Protein AF-A0A5K0XEV3-F1 (afdb_monomer_lite)

Secondary structure (DSSP, 8-state):
-----EEEE--TT--TT-EEEETTTTEEEEEEEEETTEEEE-

Sequence (42 aa):
VSGPVVVADGMAGAAMYELVRVGHDNLIGEIIRLEGDSATIQ

pLDDT: mean 90.68, std 10.76, range [39.5, 97.06]

Organism: NCBI:txid210225

InterPro domains:
  IPR004100 ATPase, F1/V1/A1 complex, alpha/beta subunit, N-terminal domain [PF02874] (1-42)
  IPR022878 V-type ATP synthase catalytic alpha chain [PTHR43607] (1-42)
  IPR023366 ATP synthase subunit alpha, N-terminal domain-like superfamily [G3DSA:2.40.30.20] (1-42)
  IPR036121 ATPase, F1/V1/A1 complex, alpha/beta subunit, N-terminal domain superfamily [SSF50615] (1-42)

Radius of gyration: 9.64 Å; chains: 1; bounding box: 24×20×20 Å

Structure (mmCIF, N/CA/C/O backbone):
data_AF-A0A5K0XEV3-F1
#
_entry.id   AF-A0A5K0XEV3-F1
#
loop_
_atom_site.group_PDB
_atom_site.id
_atom_site.type_symbol
_atom_site.label_atom_id
_atom_site.label_alt_id
_atom_site.label_comp_id
_atom_site.label_asym_id
_atom_site.label_entity_id
_atom_site.label_seq_id
_atom_site.pdbx_PDB_ins_code
_atom_site.Cartn_x
_atom_site.Cartn_y
_atom_site.Cartn_z
_atom_site.occupancy
_atom_site.B_iso_or_equiv
_atom_site.auth_seq_id
_atom_site.auth_comp_id
_atom_site.auth_asym_id
_atom_site.auth_atom_id
_atom_site.pdbx_PDB_model_num
ATOM 1 N N . VAL A 1 1 ? 14.678 12.947 -6.254 1.00 39.50 1 VAL A N 1
ATOM 2 C CA . VAL A 1 1 ? 13.512 12.583 -7.087 1.00 39.50 1 VAL A CA 1
ATOM 3 C C . VAL A 1 1 ? 12.680 11.645 -6.244 1.00 39.50 1 VAL A C 1
ATOM 5 O O . VAL A 1 1 ? 13.191 10.587 -5.904 1.00 39.50 1 VAL A O 1
ATOM 8 N N . SER A 1 2 ? 11.503 12.071 -5.791 1.00 53.94 2 SER A N 1
ATOM 9 C CA . SER A 1 2 ? 10.572 11.163 -5.112 1.00 53.94 2 SER A CA 1
ATOM 10 C C . SER A 1 2 ? 10.126 10.115 -6.131 1.00 53.94 2 SER A C 1
ATOM 12 O O . SER A 1 2 ? 9.889 10.471 -7.286 1.00 53.94 2 SER A O 1
ATOM 14 N N . GLY A 1 3 ? 10.133 8.840 -5.743 1.00 70.94 3 GLY A N 1
ATOM 15 C CA . GLY A 1 3 ? 9.776 7.723 -6.618 1.00 70.94 3 GLY A CA 1
ATOM 16 C C . GLY A 1 3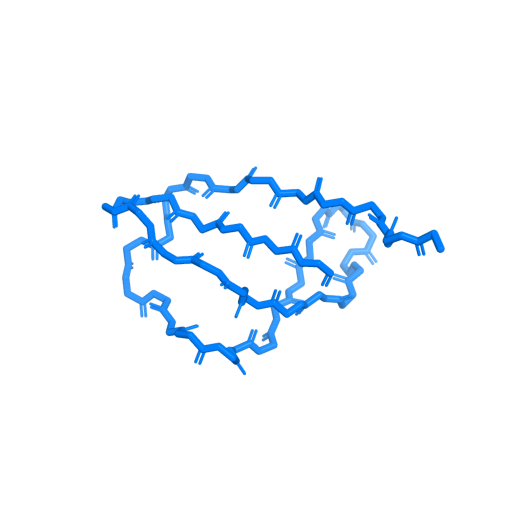 ? 8.334 7.798 -7.141 1.00 70.94 3 GLY A C 1
ATOM 17 O O . GLY A 1 3 ? 7.611 8.754 -6.849 1.00 70.94 3 GLY A O 1
ATOM 18 N N . PRO A 1 4 ? 7.905 6.812 -7.943 1.00 84.38 4 PRO A N 1
ATOM 19 C CA . PRO A 1 4 ? 6.525 6.735 -8.403 1.00 84.38 4 PRO A CA 1
ATOM 20 C C . PRO A 1 4 ? 5.583 6.582 -7.201 1.00 84.38 4 PRO A C 1
ATOM 22 O O . PRO A 1 4 ? 5.691 5.627 -6.447 1.00 84.38 4 PRO A O 1
ATOM 25 N N . VAL A 1 5 ? 4.663 7.530 -7.032 1.00 91.06 5 VAL A N 1
ATOM 26 C CA . VAL A 1 5 ? 3.610 7.467 -6.012 1.00 91.06 5 VAL A CA 1
ATOM 27 C C . VAL A 1 5 ? 2.352 6.889 -6.648 1.00 91.06 5 VAL A C 1
ATOM 29 O O . VAL A 1 5 ? 1.947 7.321 -7.729 1.00 91.06 5 VAL A O 1
ATOM 32 N N . VAL A 1 6 ? 1.726 5.931 -5.974 1.00 92.69 6 VAL A N 1
ATOM 33 C CA . VAL A 1 6 ? 0.493 5.267 -6.402 1.00 92.69 6 VAL A CA 1
ATOM 34 C C . VAL A 1 6 ? -0.603 5.534 -5.375 1.00 92.69 6 VAL A C 1
ATOM 36 O O . VAL A 1 6 ? -0.349 5.515 -4.176 1.00 92.69 6 VAL A O 1
ATOM 39 N N . VAL A 1 7 ? -1.831 5.776 -5.832 1.00 94.00 7 VAL A N 1
ATOM 40 C CA . VAL A 1 7 ? -3.013 5.862 -4.963 1.00 94.00 7 VAL A CA 1
ATOM 41 C C . VAL A 1 7 ? -3.896 4.652 -5.240 1.00 94.00 7 VAL A C 1
ATOM 43 O O . VAL A 1 7 ? -4.157 4.342 -6.402 1.00 94.00 7 VAL A O 1
ATOM 46 N N . ALA A 1 8 ? -4.315 3.962 -4.183 1.00 93.81 8 ALA A N 1
ATOM 47 C CA . ALA A 1 8 ? -5.176 2.787 -4.248 1.00 93.81 8 ALA A CA 1
ATOM 48 C C . ALA A 1 8 ? -6.440 3.005 -3.409 1.00 93.81 8 ALA A C 1
ATOM 50 O O . ALA A 1 8 ? -6.343 3.474 -2.277 1.00 93.81 8 ALA A O 1
ATOM 51 N N . ASP A 1 9 ? -7.598 2.644 -3.958 1.00 95.19 9 ASP A N 1
ATOM 52 C CA . ASP A 1 9 ? -8.894 2.642 -3.266 1.00 95.19 9 ASP A CA 1
ATOM 53 C C . ASP A 1 9 ? -9.206 1.252 -2.681 1.00 95.19 9 ASP A C 1
ATOM 55 O O . ASP A 1 9 ? -8.577 0.261 -3.062 1.00 95.19 9 ASP A O 1
ATOM 59 N N . GLY A 1 10 ? -10.192 1.156 -1.783 1.00 94.38 10 GLY A N 1
ATOM 60 C CA . GLY A 1 10 ? -10.556 -0.103 -1.119 1.00 94.38 10 GLY A CA 1
ATOM 61 C C . GLY A 1 10 ? -9.545 -0.538 -0.057 1.00 94.38 10 GLY A C 1
ATOM 62 O O . GLY A 1 10 ? -9.386 -1.729 0.208 1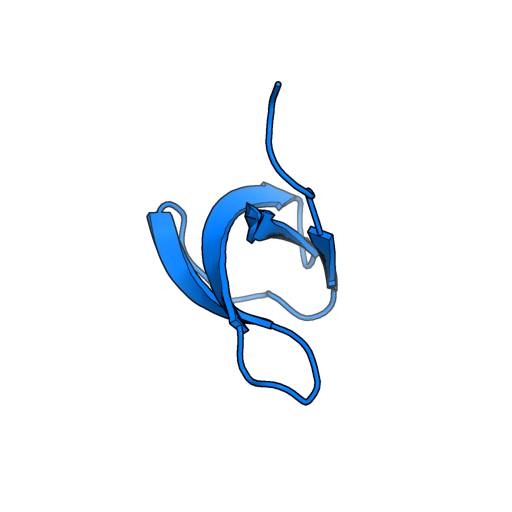.00 94.38 10 GLY A O 1
ATOM 63 N N . MET A 1 11 ? -8.826 0.426 0.512 1.00 94.69 11 MET A N 1
ATOM 64 C CA . MET A 1 11 ? -7.758 0.229 1.486 1.00 94.69 11 MET A CA 1
ATOM 65 C C . MET A 1 11 ? -8.255 0.390 2.931 1.00 94.69 11 MET A C 1
ATOM 67 O O . MET A 1 11 ? -7.447 0.510 3.855 1.00 94.69 11 MET A O 1
ATOM 71 N N . ALA A 1 12 ? -9.572 0.376 3.164 1.00 91.00 12 ALA A N 1
ATOM 72 C CA . ALA A 1 12 ? -10.145 0.306 4.501 1.00 91.00 12 ALA A CA 1
ATOM 73 C C . ALA A 1 12 ? -9.574 -0.889 5.285 1.00 91.00 12 ALA A C 1
ATOM 75 O O . ALA A 1 12 ? -9.771 -2.052 4.936 1.00 91.00 12 ALA A O 1
ATOM 76 N N . GLY A 1 13 ? -8.884 -0.584 6.386 1.00 91.88 13 GLY A N 1
ATOM 77 C CA . GLY A 1 13 ? -8.221 -1.571 7.244 1.00 91.88 13 GLY A CA 1
ATOM 78 C C . GLY A 1 13 ? -6.709 -1.671 7.047 1.00 91.88 13 GLY A C 1
ATOM 79 O O . GLY A 1 13 ? -6.057 -2.316 7.864 1.00 91.88 13 GLY A O 1
A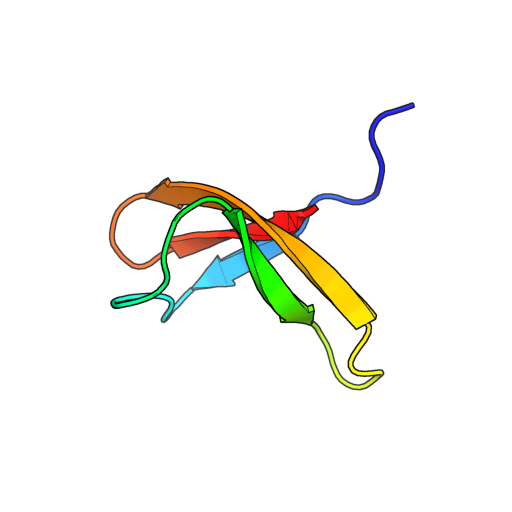TOM 80 N N . ALA A 1 14 ? -6.148 -1.007 6.034 1.00 94.25 14 ALA A N 1
ATOM 81 C CA . ALA A 1 14 ? -4.706 -0.866 5.891 1.00 94.25 14 ALA A CA 1
ATOM 82 C C . ALA A 1 14 ? -4.132 0.105 6.935 1.00 94.25 14 ALA A C 1
ATOM 84 O O . ALA A 1 14 ? -4.819 1.024 7.399 1.00 94.25 14 ALA A O 1
ATOM 85 N N . ALA A 1 15 ? -2.864 -0.085 7.300 1.00 94.50 15 ALA A N 1
ATOM 86 C CA . ALA A 1 15 ? -2.172 0.744 8.278 1.00 94.50 15 ALA A CA 1
ATOM 87 C C . ALA A 1 15 ? -1.065 1.607 7.653 1.00 94.50 15 ALA A C 1
ATOM 89 O O . ALA A 1 15 ? -0.470 1.288 6.627 1.00 94.50 15 ALA A O 1
ATOM 90 N N . MET A 1 16 ? -0.759 2.727 8.311 1.00 94.75 16 MET A N 1
ATOM 91 C CA . MET A 1 16 ? 0.422 3.532 7.985 1.00 94.75 16 MET A CA 1
ATOM 92 C C . MET A 1 16 ? 1.704 2.715 8.175 1.00 94.75 16 MET A C 1
ATOM 94 O O . MET A 1 16 ? 1.822 1.985 9.160 1.00 94.75 16 MET A O 1
ATOM 98 N N . TYR A 1 17 ? 2.671 2.907 7.272 1.00 93.06 17 TYR A N 1
ATOM 99 C CA . TYR A 1 17 ? 3.963 2.204 7.237 1.00 93.06 17 TYR A CA 1
ATOM 100 C C . TYR A 1 17 ? 3.851 0.690 6.997 1.00 93.06 17 TYR A C 1
ATOM 102 O O . TYR A 1 17 ? 4.784 -0.071 7.258 1.00 93.06 17 TYR A O 1
ATOM 110 N N . GLU A 1 18 ? 2.700 0.232 6.505 1.00 93.88 18 GLU A N 1
ATOM 111 C CA . GLU A 1 18 ? 2.510 -1.149 6.083 1.00 93.88 18 GLU A CA 1
ATOM 112 C C . GLU A 1 18 ? 3.165 -1.382 4.716 1.00 93.88 18 GLU A C 1
ATOM 114 O O . GLU A 1 18 ? 3.041 -0.569 3.794 1.00 93.88 18 GLU A O 1
ATOM 119 N N . LEU A 1 19 ? 3.861 -2.514 4.585 1.00 94.25 19 LEU A N 1
ATOM 120 C CA . LEU A 1 19 ? 4.411 -2.968 3.312 1.00 94.25 19 LEU A CA 1
ATOM 1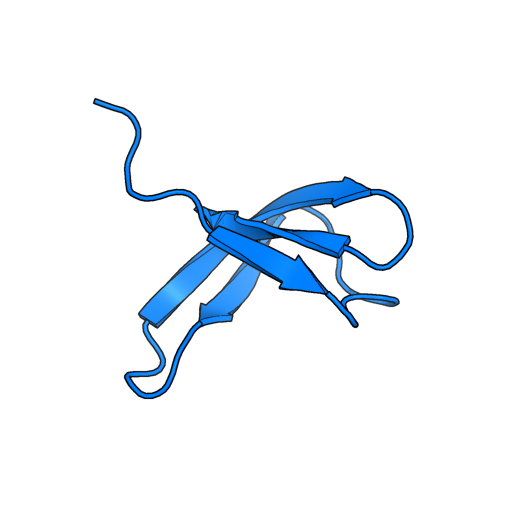21 C C . LEU A 1 19 ? 3.331 -3.690 2.513 1.00 94.25 19 LEU A C 1
ATOM 123 O O . LEU A 1 19 ? 2.762 -4.680 2.972 1.00 94.25 19 LEU A O 1
ATOM 127 N N . VAL A 1 20 ? 3.112 -3.236 1.286 1.00 94.00 20 VAL A N 1
ATOM 128 C CA . VAL A 1 20 ? 2.072 -3.746 0.393 1.00 94.00 20 VAL A CA 1
ATOM 129 C C . VAL A 1 20 ? 2.646 -4.155 -0.958 1.00 94.00 20 VAL A C 1
ATOM 131 O O . VAL A 1 20 ? 3.777 -3.819 -1.313 1.00 94.00 20 VAL A O 1
ATOM 134 N N . ARG A 1 21 ? 1.861 -4.921 -1.719 1.00 94.19 21 ARG A N 1
ATOM 135 C CA . ARG A 1 21 ? 2.179 -5.310 -3.097 1.00 94.19 21 ARG A CA 1
ATOM 136 C C . ARG A 1 21 ? 1.233 -4.604 -4.054 1.00 94.19 21 ARG A C 1
ATOM 138 O O . ARG A 1 21 ? 0.023 -4.658 -3.861 1.00 94.19 21 ARG A O 1
ATOM 145 N N . VAL A 1 22 ? 1.785 -3.962 -5.078 1.00 90.62 22 VAL A N 1
ATOM 146 C CA . VAL A 1 22 ? 1.052 -3.085 -5.994 1.00 90.62 22 VAL A CA 1
ATOM 147 C C . VAL A 1 22 ? 1.170 -3.592 -7.429 1.00 90.62 22 VAL A C 1
ATOM 149 O O . VAL A 1 22 ? 2.253 -3.960 -7.891 1.00 90.62 22 VAL A O 1
ATOM 152 N N . GLY A 1 23 ? 0.047 -3.576 -8.149 1.00 89.00 23 GLY A N 1
ATOM 153 C CA . GLY A 1 23 ? -0.024 -3.957 -9.560 1.00 89.00 23 GLY A CA 1
ATOM 154 C C . GLY A 1 23 ? 0.136 -5.460 -9.819 1.00 89.00 23 GLY A C 1
ATOM 155 O O . GLY A 1 23 ? 0.281 -6.270 -8.906 1.00 89.00 23 GLY A O 1
ATOM 156 N N . HIS A 1 24 ? 0.103 -5.842 -11.097 1.00 92.25 24 HIS A N 1
ATOM 157 C CA . HIS A 1 24 ? 0.191 -7.248 -11.518 1.00 92.25 24 HIS A CA 1
ATOM 158 C C . HIS A 1 24 ? 1.561 -7.881 -11.240 1.00 92.25 24 HIS A C 1
ATOM 160 O O . HIS A 1 24 ? 1.643 -9.071 -10.939 1.00 92.25 24 HIS A O 1
ATOM 166 N N . ASP A 1 25 ? 2.617 -7.070 -11.266 1.00 91.62 25 ASP A N 1
ATOM 167 C CA . ASP A 1 25 ? 3.992 -7.509 -11.016 1.00 91.62 25 ASP A CA 1
ATOM 168 C C . ASP A 1 25 ? 4.321 -7.625 -9.517 1.00 91.62 25 ASP A C 1
ATOM 170 O O . ASP A 1 25 ? 5.445 -7.967 -9.154 1.00 91.62 25 ASP A O 1
ATOM 174 N N . ASN A 1 26 ? 3.344 -7.379 -8.630 1.00 90.62 26 ASN A N 1
ATOM 175 C CA . ASN A 1 26 ? 3.495 -7.474 -7.176 1.00 90.62 26 ASN A CA 1
ATOM 176 C C . ASN A 1 26 ? 4.666 -6.642 -6.623 1.00 90.62 26 ASN A C 1
ATOM 178 O O . ASN A 1 26 ? 5.377 -7.086 -5.708 1.00 90.62 26 ASN A O 1
ATOM 182 N N . LEU A 1 27 ? 4.854 -5.440 -7.178 1.00 91.06 27 LEU A N 1
ATOM 183 C CA . LEU A 1 27 ? 5.892 -4.504 -6.755 1.00 91.06 27 LEU A CA 1
ATOM 184 C C . LEU A 1 27 ? 5.693 -4.151 -5.285 1.00 91.06 27 LEU A C 1
ATOM 186 O O . LEU A 1 27 ? 4.572 -3.898 -4.854 1.00 91.06 27 LEU A O 1
ATOM 190 N N . ILE A 1 28 ? 6.775 -4.157 -4.513 1.00 92.94 28 ILE A N 1
ATOM 191 C CA . ILE A 1 28 ? 6.716 -3.806 -3.094 1.00 92.94 28 ILE A CA 1
ATOM 192 C C . ILE A 1 28 ? 6.648 -2.284 -2.976 1.00 92.94 28 ILE A C 1
A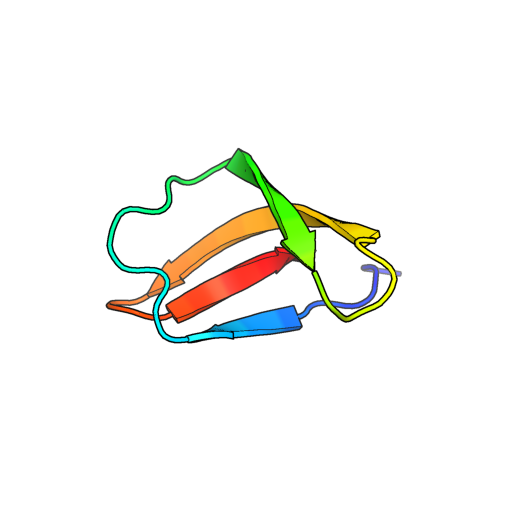TOM 194 O O . ILE A 1 28 ? 7.471 -1.600 -3.580 1.00 92.94 28 ILE A O 1
ATOM 198 N N . GLY A 1 29 ? 5.699 -1.792 -2.186 1.00 93.25 29 GLY A N 1
ATOM 199 C CA . GLY A 1 29 ? 5.578 -0.385 -1.814 1.00 93.25 29 GLY A CA 1
ATOM 200 C C . GLY A 1 29 ? 5.207 -0.220 -0.343 1.00 93.25 29 GLY A C 1
ATOM 201 O O . GLY A 1 29 ? 4.881 -1.194 0.341 1.00 93.25 29 GLY A O 1
ATOM 202 N N . GLU A 1 30 ? 5.261 1.012 0.144 1.00 95.31 30 GLU A N 1
ATOM 203 C CA . GLU A 1 30 ? 4.962 1.369 1.533 1.00 95.31 30 GLU A CA 1
ATOM 204 C C . GLU A 1 30 ? 3.803 2.365 1.609 1.00 95.31 30 GLU A C 1
ATOM 206 O O . GLU A 1 30 ? 3.782 3.361 0.882 1.00 95.31 30 GLU A O 1
ATOM 211 N N . ILE A 1 31 ? 2.844 2.128 2.511 1.00 95.12 31 ILE A N 1
ATOM 212 C CA . ILE A 1 31 ? 1.761 3.083 2.769 1.00 95.12 31 ILE A CA 1
ATOM 213 C C . ILE A 1 31 ? 2.306 4.289 3.536 1.00 95.12 31 ILE A C 1
ATOM 215 O O . ILE A 1 31 ? 2.649 4.200 4.714 1.00 95.12 31 ILE A O 1
ATOM 219 N N . ILE A 1 32 ? 2.298 5.447 2.880 1.00 95.25 32 ILE A N 1
ATOM 220 C CA . ILE A 1 32 ? 2.769 6.720 3.443 1.00 95.25 32 ILE A CA 1
ATOM 221 C C . ILE A 1 32 ? 1.633 7.697 3.768 1.00 95.25 32 ILE A C 1
ATOM 223 O O . ILE A 1 32 ? 1.873 8.756 4.354 1.00 95.25 32 ILE A O 1
ATOM 227 N N . ARG A 1 33 ? 0.395 7.383 3.366 1.00 95.38 33 ARG A N 1
ATOM 228 C CA . ARG A 1 33 ? -0.803 8.149 3.732 1.00 95.38 33 ARG A CA 1
ATOM 229 C C . ARG A 1 33 ? -2.061 7.293 3.648 1.00 95.38 33 ARG A C 1
ATOM 231 O O . ARG A 1 33 ? -2.188 6.492 2.728 1.00 95.38 33 ARG A O 1
ATOM 238 N N . LEU A 1 34 ? -3.010 7.546 4.546 1.00 95.75 34 LEU A N 1
ATOM 239 C CA . LEU A 1 34 ? -4.372 7.016 4.501 1.00 95.75 34 LEU A CA 1
ATOM 240 C C . LEU A 1 34 ? -5.373 8.176 4.493 1.00 95.75 34 LEU A C 1
ATOM 242 O O . LEU A 1 34 ? -5.277 9.082 5.323 1.00 95.75 34 LEU A O 1
ATOM 246 N N . GLU A 1 35 ? -6.328 8.142 3.570 1.00 95.25 35 GLU A N 1
ATOM 247 C CA . GLU A 1 35 ? -7.419 9.109 3.445 1.00 95.25 35 GLU A CA 1
ATOM 248 C C . GLU A 1 35 ? -8.733 8.349 3.210 1.00 95.25 35 GLU A C 1
ATOM 250 O O . GLU A 1 35 ? -9.040 7.927 2.099 1.00 95.25 35 GLU A O 1
ATOM 255 N N . GLY A 1 36 ? -9.525 8.155 4.269 1.00 93.81 36 GLY A N 1
ATOM 256 C CA . GLY A 1 36 ? -10.788 7.417 4.178 1.00 93.81 36 GLY A CA 1
ATOM 257 C C . GLY A 1 36 ? -10.577 5.953 3.780 1.00 93.81 36 GLY A C 1
ATOM 258 O O . GLY A 1 36 ? -10.017 5.187 4.559 1.00 93.81 36 GLY A O 1
ATOM 259 N N . ASP A 1 37 ? -11.049 5.584 2.588 1.00 95.75 37 ASP A N 1
ATOM 260 C CA . ASP A 1 37 ? -10.891 4.246 1.991 1.00 95.75 37 ASP A CA 1
ATOM 261 C C . ASP A 1 37 ? -9.732 4.183 0.973 1.00 95.75 37 ASP A C 1
ATOM 263 O O . ASP A 1 37 ? -9.529 3.171 0.308 1.00 95.75 37 ASP A O 1
ATOM 267 N N . SER A 1 38 ? -8.953 5.259 0.842 1.00 95.69 38 SER A N 1
ATOM 268 C CA . SER A 1 38 ? -7.833 5.343 -0.097 1.00 95.69 38 SER A CA 1
ATOM 269 C C . SER A 1 38 ? -6.490 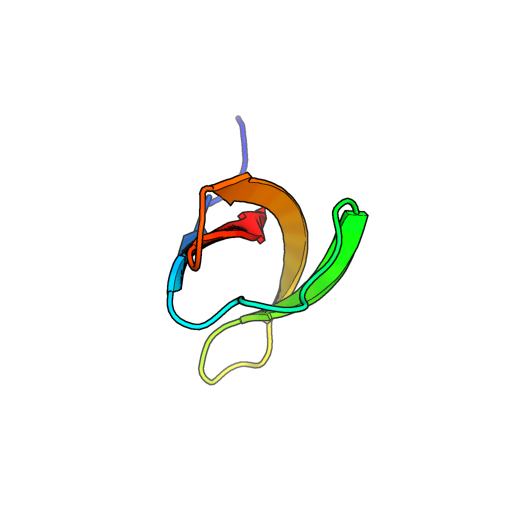5.379 0.642 1.00 95.69 38 SER A C 1
ATOM 271 O O . SER A 1 38 ? -6.358 5.977 1.713 1.00 95.69 38 SER A O 1
ATOM 273 N N . ALA A 1 39 ? -5.460 4.772 0.053 1.00 97.06 39 ALA A N 1
ATOM 274 C CA . ALA A 1 39 ? -4.084 4.800 0.543 1.00 97.06 39 ALA A CA 1
ATOM 275 C C . ALA A 1 39 ? -3.131 5.355 -0.519 1.00 97.06 39 ALA A C 1
ATOM 277 O O . ALA A 1 39 ? -3.263 5.069 -1.707 1.00 97.06 39 ALA A O 1
ATOM 278 N N . THR A 1 40 ? -2.137 6.124 -0.080 1.00 95.50 40 THR A N 1
ATOM 279 C CA . THR A 1 40 ? -1.009 6.552 -0.914 1.00 95.50 40 THR A CA 1
ATOM 280 C C . THR A 1 40 ? 0.189 5.660 -0.625 1.00 95.50 40 THR A C 1
ATOM 282 O O . THR A 1 40 ? 0.608 5.545 0.529 1.00 95.50 40 THR A O 1
ATOM 285 N N . ILE A 1 41 ? 0.736 5.059 -1.674 1.00 94.75 41 ILE A N 1
ATOM 286 C CA . ILE A 1 41 ? 1.817 4.079 -1.639 1.00 94.75 41 ILE A CA 1
ATOM 287 C C . ILE A 1 41 ? 3.016 4.641 -2.407 1.00 94.75 41 ILE A C 1
ATOM 289 O O . ILE A 1 41 ? 2.839 5.235 -3.474 1.00 94.75 41 ILE A O 1
ATOM 293 N N . GLN A 1 42 ? 4.219 4.465 -1.867 1.00 92.06 42 GLN A N 1
ATOM 294 C CA . GLN A 1 42 ? 5.482 4.861 -2.501 1.00 92.06 42 GLN A CA 1
ATOM 295 C C . GLN A 1 42 ? 6.401 3.660 -2.721 1.00 92.06 42 GLN A C 1
ATOM 297 O O . GLN A 1 42 ? 6.344 2.723 -1.892 1.00 92.06 42 GLN A O 1
#

Foldseek 3Di:
DDDDKDKDFQQVPPDAQDWFFDDPVRDIWGFHDDDPRMTITD